Protein AF-A0A957RNC5-F1 (afdb_monomer)

Secondary structure (DSSP, 8-state):
------------------SEEGGGTEE-S-BTTTBTHHHHHHHHHHHTT-

pLDDT: mean 77.11, std 19.05, range [28.56, 95.19]

Foldseek 3Di:
DDDDDPPDPDDDDDDQPECDPVVVPRHQAADPPQGNPSVVVVCCVVVPDD

Sequence (50 aa):
MVLFRQRSAQKDIVFIKSWNEQATGHYLKPDQRWGHACLAAIHCAVMEEA

Solvent-accessible surface area (backbone atoms only — not comparable to full-atom values): 3523 Å² total; per-residue (Å²): 138,84,84,83,80,80,82,68,90,67,83,86,81,84,87,79,76,51,56,76,38,64,93,82,69,41,49,57,57,67,45,93,88,58,41,60,54,66,54,52,52,50,50,50,69,73,60,65,86,126

Structure (mmCIF, N/CA/C/O backbone):
data_AF-A0A957RNC5-F1
#
_entry.id   AF-A0A957RNC5-F1
#
loop_
_atom_site.group_PDB
_atom_site.id
_atom_site.type_symbol
_atom_site.label_atom_id
_atom_site.label_alt_id
_atom_site.label_comp_id
_atom_site.label_asym_id
_atom_site.label_entity_id
_atom_site.label_seq_id
_atom_site.pdbx_PDB_ins_code
_atom_site.Cartn_x
_atom_site.Cartn_y
_atom_site.Cartn_z
_atom_site.occupancy
_atom_site.B_iso_or_equiv
_atom_site.auth_seq_id
_atom_site.auth_comp_id
_atom_site.auth_asym_id
_atom_site.auth_atom_id
_atom_site.pdbx_PDB_model_num
ATOM 1 N N . MET A 1 1 ? -11.476 -21.208 29.760 1.00 38.12 1 MET A N 1
ATOM 2 C CA . MET A 1 1 ? -11.368 -19.735 29.739 1.00 38.12 1 MET A CA 1
ATOM 3 C C . MET A 1 1 ? -11.572 -19.294 28.301 1.00 38.12 1 MET A C 1
ATOM 5 O O . MET A 1 1 ? -10.746 -19.634 27.468 1.00 38.12 1 MET A O 1
ATOM 9 N N . VAL A 1 2 ? -12.715 -18.685 27.984 1.00 31.11 2 VAL A N 1
ATOM 10 C CA . VAL A 1 2 ? -13.055 -18.268 26.613 1.00 31.11 2 VAL A CA 1
ATOM 11 C C . VAL A 1 2 ? -12.778 -16.774 26.506 1.00 31.11 2 VAL A C 1
ATOM 13 O O . VAL A 1 2 ? -13.326 -16.001 27.288 1.00 31.11 2 VAL A O 1
ATOM 16 N N . LEU A 1 3 ? -11.904 -16.377 25.580 1.00 28.56 3 LEU A N 1
ATOM 17 C CA . LEU A 1 3 ? -11.618 -14.973 25.307 1.00 28.56 3 LEU A CA 1
ATOM 18 C C . LEU A 1 3 ? -12.584 -14.488 24.220 1.00 28.56 3 LEU A C 1
ATOM 20 O O . LEU A 1 3 ? -12.439 -14.837 23.051 1.00 28.56 3 LEU A O 1
ATOM 24 N N . PHE A 1 4 ? -13.585 -13.701 24.607 1.00 34.84 4 PHE A N 1
ATOM 25 C CA . PHE A 1 4 ? -14.428 -12.993 23.648 1.00 34.84 4 PHE A CA 1
ATOM 26 C C . PHE A 1 4 ? -13.659 -11.796 23.088 1.00 34.84 4 PHE A C 1
ATOM 28 O O . PHE A 1 4 ? -13.262 -10.899 23.831 1.00 34.84 4 PHE A O 1
ATOM 35 N N . ARG A 1 5 ? -13.468 -11.764 21.766 1.00 43.22 5 ARG A N 1
ATOM 36 C CA . ARG A 1 5 ? -12.931 -10.599 21.061 1.00 43.22 5 ARG A CA 1
ATOM 37 C C . ARG A 1 5 ? -14.104 -9.736 20.598 1.00 43.22 5 ARG A C 1
ATOM 39 O O . ARG A 1 5 ? -14.702 -10.007 19.563 1.00 43.22 5 ARG A O 1
ATOM 46 N N . GLN A 1 6 ? -14.453 -8.705 21.366 1.00 48.00 6 GLN A N 1
ATOM 47 C CA . GLN A 1 6 ? -15.305 -7.636 20.843 1.00 48.00 6 GLN A CA 1
ATOM 48 C C . GLN A 1 6 ? -14.483 -6.802 19.853 1.00 48.00 6 GLN A C 1
ATOM 50 O O . GLN A 1 6 ? -13.587 -6.066 20.259 1.00 48.00 6 GLN A O 1
ATOM 55 N N . ARG A 1 7 ? -14.792 -6.902 18.554 1.00 53.44 7 ARG A N 1
ATOM 56 C CA . ARG A 1 7 ? -14.409 -5.884 17.565 1.00 53.44 7 ARG A CA 1
ATOM 57 C C . ARG A 1 7 ? -15.287 -4.656 17.826 1.00 53.44 7 ARG A C 1
ATOM 59 O O . ARG A 1 7 ? -16.396 -4.550 17.312 1.00 53.44 7 ARG A O 1
ATOM 66 N N . SER A 1 8 ? -14.839 -3.761 18.700 1.00 54.88 8 SER A N 1
ATOM 67 C CA . SER A 1 8 ? -15.369 -2.400 18.733 1.00 54.88 8 SER A CA 1
ATOM 68 C C . SER A 1 8 ? -14.994 -1.731 17.412 1.00 54.88 8 SER A C 1
ATOM 70 O O . SER A 1 8 ? -13.853 -1.832 16.976 1.00 54.88 8 SER A O 1
ATOM 72 N N . ALA A 1 9 ? -15.964 -1.090 16.759 1.00 62.50 9 ALA A N 1
ATOM 73 C CA . ALA A 1 9 ? -15.822 -0.436 15.459 1.00 62.50 9 ALA A CA 1
ATOM 74 C C . ALA A 1 9 ? -14.962 0.846 15.534 1.00 62.50 9 ALA A C 1
ATOM 76 O O . ALA A 1 9 ? -15.397 1.932 15.148 1.00 62.50 9 ALA A O 1
ATOM 77 N N . GLN A 1 10 ? -13.755 0.748 16.095 1.00 62.00 10 GLN A N 1
ATOM 78 C CA . GLN A 1 10 ? -12.731 1.765 15.921 1.00 62.00 10 GLN A CA 1
ATOM 79 C C . GLN A 1 10 ? -12.284 1.725 14.463 1.00 62.00 10 GLN A C 1
ATOM 81 O O . GLN A 1 10 ? -12.052 0.661 13.899 1.00 62.00 10 GLN A O 1
ATOM 86 N N . LYS A 1 11 ? -12.213 2.898 13.837 1.00 66.62 11 LYS A N 1
ATOM 87 C CA . LYS A 1 11 ? -11.642 3.027 12.500 1.00 66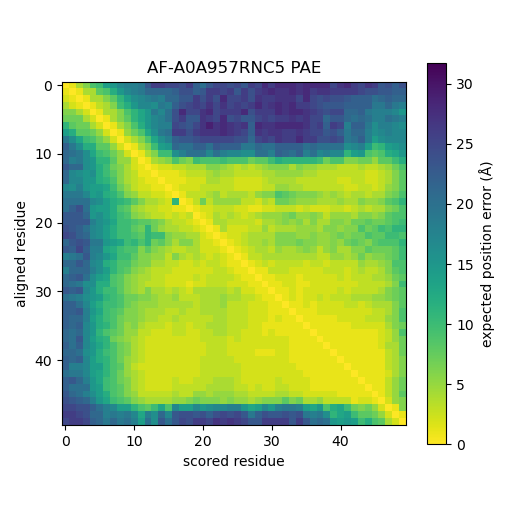.62 11 LYS A CA 1
ATOM 88 C C . LYS A 1 11 ? -10.159 2.681 12.607 1.00 66.62 11 LYS A C 1
ATOM 90 O O . LYS A 1 11 ? -9.397 3.473 13.157 1.00 66.62 11 LYS A O 1
ATOM 95 N N . ASP A 1 12 ? -9.774 1.515 12.103 1.00 77.69 12 ASP A N 1
ATOM 96 C CA . ASP A 1 12 ? -8.377 1.101 12.025 1.00 77.69 12 ASP A CA 1
ATOM 97 C C . ASP A 1 12 ? -7.677 1.954 10.953 1.00 77.69 12 ASP A C 1
ATOM 99 O O . ASP A 1 12 ? -7.834 1.742 9.751 1.00 77.69 12 ASP A O 1
ATOM 103 N N . ILE A 1 13 ? -6.961 2.996 11.387 1.00 82.69 13 ILE A N 1
ATOM 104 C CA . ILE A 1 13 ? -6.187 3.879 10.505 1.00 82.69 13 ILE A CA 1
ATOM 105 C C . ILE A 1 13 ? -4.738 3.390 10.475 1.00 82.69 13 ILE A C 1
ATOM 107 O O . ILE A 1 13 ? -4.089 3.293 11.516 1.00 82.69 13 ILE A O 1
ATOM 111 N N . VAL A 1 14 ? -4.210 3.149 9.274 1.00 84.06 14 VAL A N 1
ATOM 112 C CA . VAL A 1 14 ? -2.804 2.789 9.043 1.00 84.06 14 VAL A CA 1
ATOM 113 C C . VAL A 1 14 ? -2.095 3.934 8.320 1.00 84.06 14 VAL A C 1
ATOM 115 O O . VAL A 1 14 ? -2.596 4.457 7.327 1.00 84.06 14 VAL A O 1
ATOM 118 N N . PHE A 1 15 ? -0.908 4.312 8.800 1.00 87.88 15 PHE A N 1
ATOM 119 C CA . PHE A 1 15 ? -0.047 5.299 8.146 1.00 87.88 15 PHE A CA 1
ATOM 120 C C . PHE A 1 15 ? 1.043 4.598 7.340 1.00 87.88 15 PHE A C 1
ATOM 122 O O . PHE A 1 15 ? 1.793 3.786 7.881 1.00 87.88 15 PHE A O 1
ATOM 129 N N . ILE A 1 16 ? 1.174 4.948 6.060 1.00 87.06 16 ILE A N 1
ATOM 130 C CA . ILE A 1 16 ? 2.269 4.470 5.214 1.00 87.06 16 ILE A CA 1
ATOM 131 C C . ILE A 1 16 ? 3.314 5.572 5.093 1.00 87.06 16 ILE A C 1
ATOM 133 O O . ILE A 1 16 ? 2.998 6.720 4.767 1.00 87.06 16 ILE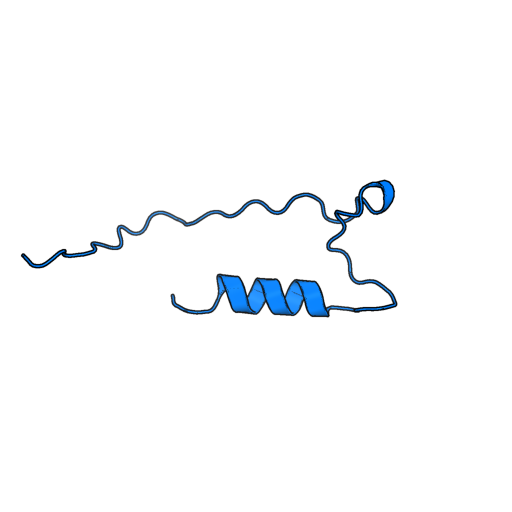 A O 1
ATOM 137 N N . LYS A 1 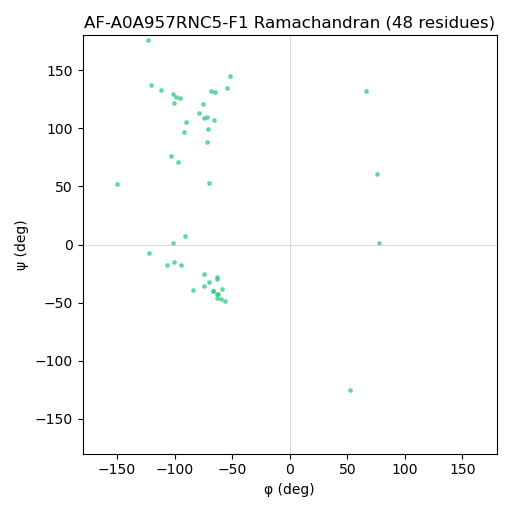17 ? 4.579 5.228 5.346 1.00 77.25 17 LYS A N 1
ATOM 138 C CA . LYS A 1 17 ? 5.67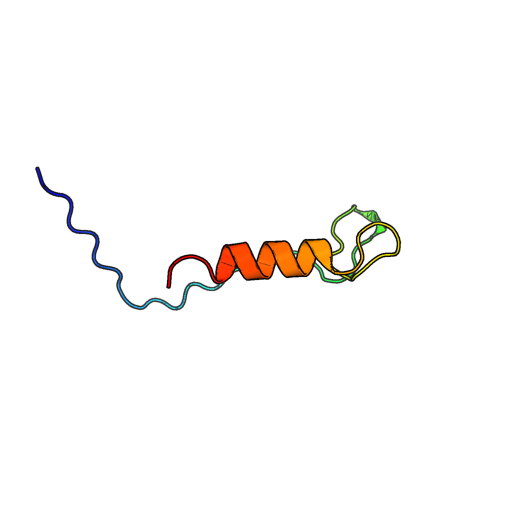5 6.175 5.186 1.00 77.25 17 LYS A CA 1
ATOM 139 C C . LYS A 1 17 ? 5.982 6.379 3.702 1.00 77.25 17 LYS A C 1
ATOM 141 O O . LYS A 1 17 ? 6.614 5.543 3.072 1.00 77.25 17 LYS A O 1
ATOM 146 N N . SER A 1 18 ? 5.608 7.572 3.247 1.00 81.75 18 SER A N 1
ATOM 147 C CA . SER A 1 18 ? 6.008 8.245 2.012 1.00 81.75 18 SER A CA 1
ATOM 148 C C . SER A 1 18 ? 5.560 7.599 0.690 1.00 81.75 18 SER A C 1
ATOM 150 O O . SER A 1 18 ? 5.751 6.421 0.411 1.00 81.75 18 SER A O 1
ATOM 152 N N . TRP A 1 19 ? 5.015 8.441 -0.190 1.00 85.81 19 TRP A N 1
ATOM 153 C CA . TRP A 1 19 ? 4.698 8.064 -1.565 1.00 85.81 19 TRP A CA 1
ATOM 154 C C . TRP A 1 19 ? 5.954 7.964 -2.451 1.00 85.81 19 TRP A C 1
ATOM 156 O O . TRP A 1 19 ? 6.030 7.097 -3.319 1.00 85.81 19 TRP A O 1
ATOM 166 N N . ASN A 1 20 ? 6.961 8.824 -2.249 1.00 84.25 20 ASN A N 1
ATOM 167 C CA . ASN A 1 20 ? 8.063 9.001 -3.204 1.00 84.25 20 ASN A CA 1
ATOM 168 C C . ASN A 1 20 ? 9.399 9.411 -2.546 1.00 84.25 20 ASN A C 1
ATOM 170 O O . ASN A 1 20 ? 10.026 10.381 -2.967 1.00 84.25 20 ASN A O 1
ATOM 174 N N . GLU A 1 21 ? 9.862 8.679 -1.532 1.00 88.00 21 GLU A N 1
ATOM 175 C CA . GLU A 1 21 ? 11.198 8.866 -0.944 1.00 88.00 21 GLU A CA 1
ATOM 176 C C . GLU A 1 21 ? 12.165 7.773 -1.418 1.00 88.00 21 GLU A C 1
ATOM 178 O O . GLU A 1 21 ? 12.512 6.823 -0.720 1.00 88.00 21 GLU A O 1
ATOM 183 N N . GLN A 1 22 ? 12.615 7.910 -2.664 1.00 80.94 22 GLN A N 1
ATOM 184 C CA . GLN A 1 22 ? 13.453 6.900 -3.313 1.00 80.94 22 GLN A CA 1
ATOM 185 C C . GLN A 1 22 ? 14.868 6.818 -2.722 1.00 80.94 22 GLN A C 1
ATOM 187 O O . GLN A 1 22 ? 15.448 5.738 -2.662 1.00 80.94 22 GLN A O 1
ATOM 192 N N . ALA A 1 23 ? 15.415 7.945 -2.257 1.00 85.50 23 ALA A N 1
ATOM 193 C CA . ALA A 1 23 ? 16.781 8.024 -1.739 1.00 85.50 23 ALA A CA 1
ATOM 194 C C . ALA A 1 23 ? 17.005 7.165 -0.481 1.00 85.50 23 ALA A C 1
ATOM 196 O O . ALA A 1 23 ? 18.115 6.700 -0.249 1.00 85.50 23 ALA A O 1
ATOM 197 N N . THR A 1 24 ? 15.953 6.932 0.311 1.00 81.00 24 THR A N 1
ATOM 198 C CA . THR A 1 24 ? 16.003 6.109 1.531 1.00 81.00 24 THR A CA 1
ATOM 199 C C . THR A 1 24 ? 15.435 4.703 1.314 1.00 81.00 24 THR A C 1
ATOM 201 O O . THR A 1 24 ? 15.368 3.921 2.258 1.00 81.00 24 THR A O 1
ATOM 204 N N . GLY A 1 25 ? 15.005 4.383 0.086 1.00 80.94 25 GLY A N 1
ATOM 205 C CA . GLY A 1 25 ? 14.324 3.131 -0.250 1.00 80.94 25 GLY A CA 1
ATOM 206 C C . GLY A 1 25 ? 12.846 3.073 0.157 1.00 80.94 25 GLY A C 1
ATOM 207 O O . GLY A 1 25 ? 12.198 2.066 -0.110 1.00 80.94 25 GLY A O 1
ATOM 208 N N . HIS A 1 26 ? 12.287 4.134 0.748 1.00 81.56 26 HIS A N 1
ATOM 209 C CA . HIS A 1 26 ? 10.882 4.205 1.164 1.00 81.56 26 HIS A CA 1
ATOM 210 C C . HIS A 1 26 ? 10.018 4.914 0.114 1.00 81.56 26 HIS A C 1
ATOM 212 O O . HIS A 1 26 ? 9.554 6.039 0.314 1.00 81.56 26 HIS A O 1
ATOM 218 N N . TYR A 1 27 ? 9.787 4.265 -1.023 1.00 86.38 27 TYR A N 1
ATOM 219 C CA . TYR A 1 27 ? 8.866 4.756 -2.046 1.00 86.38 27 TYR A CA 1
ATOM 220 C C . TYR A 1 27 ? 7.762 3.735 -2.293 1.00 86.38 27 TYR A C 1
ATOM 222 O O . TYR A 1 27 ? 8.017 2.537 -2.379 1.00 86.38 27 TYR A O 1
ATOM 230 N N . LEU A 1 28 ? 6.535 4.236 -2.411 1.00 90.00 28 LEU A N 1
ATOM 231 C CA . LEU A 1 28 ? 5.364 3.424 -2.722 1.00 90.00 28 LEU A CA 1
ATOM 232 C C . LEU A 1 28 ? 4.878 3.630 -4.161 1.00 90.00 28 LEU A C 1
ATOM 234 O O . LEU A 1 28 ? 4.113 2.814 -4.679 1.00 90.00 28 LEU A O 1
ATOM 238 N N . LYS A 1 29 ? 5.308 4.720 -4.813 1.00 91.50 29 LYS A N 1
ATOM 239 C CA . LYS A 1 29 ? 4.948 4.989 -6.203 1.00 91.50 29 LYS A CA 1
ATOM 240 C C . LYS A 1 29 ? 5.252 3.763 -7.074 1.00 91.50 29 LYS A C 1
ATOM 242 O O . LYS A 1 29 ? 6.281 3.115 -6.864 1.00 91.50 29 LYS A O 1
ATOM 247 N N . PRO A 1 30 ? 4.422 3.499 -8.090 1.00 94.00 30 PRO A N 1
ATOM 248 C CA . PRO A 1 30 ? 4.760 2.516 -9.095 1.00 94.00 30 PRO A CA 1
ATOM 249 C C . PRO A 1 30 ? 6.114 2.821 -9.733 1.00 94.00 30 PRO A C 1
ATOM 251 O O . PRO A 1 30 ? 6.408 3.967 -10.088 1.00 94.00 30 PRO A O 1
ATOM 254 N N . ASP A 1 31 ? 6.929 1.788 -9.879 1.00 91.94 31 ASP A N 1
ATOM 255 C CA . ASP A 1 31 ? 8.254 1.869 -10.481 1.00 91.94 31 ASP A CA 1
ATOM 256 C C . ASP A 1 31 ? 8.381 0.917 -11.678 1.00 91.94 31 ASP A C 1
ATOM 258 O O . ASP A 1 31 ? 7.470 0.158 -12.007 1.00 91.94 31 ASP A O 1
ATOM 262 N N . GLN A 1 32 ? 9.521 0.968 -12.362 1.00 92.69 32 GLN A N 1
ATOM 263 C CA . GLN A 1 32 ? 9.741 0.186 -13.579 1.00 92.69 32 GLN A CA 1
ATOM 264 C C . GLN A 1 32 ? 9.979 -1.311 -13.318 1.00 92.69 32 GLN A C 1
ATOM 266 O O . GLN A 1 32 ? 9.733 -2.131 -14.199 1.00 92.69 32 GLN A O 1
ATOM 271 N N . ARG A 1 33 ? 10.465 -1.679 -12.132 1.00 92.06 33 ARG A N 1
ATOM 272 C CA . ARG A 1 33 ? 10.769 -3.060 -11.750 1.00 92.06 33 ARG A CA 1
ATOM 273 C C . ARG A 1 33 ? 9.532 -3.798 -11.246 1.00 92.06 33 ARG A C 1
ATOM 275 O O . ARG A 1 33 ? 9.387 -4.978 -11.556 1.00 92.06 33 ARG A O 1
ATOM 282 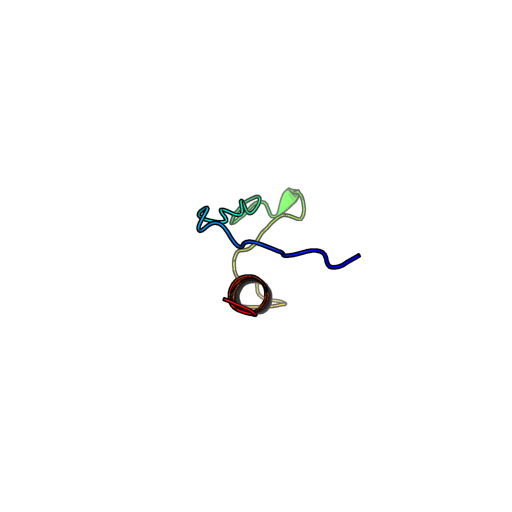N N . TRP A 1 34 ? 8.66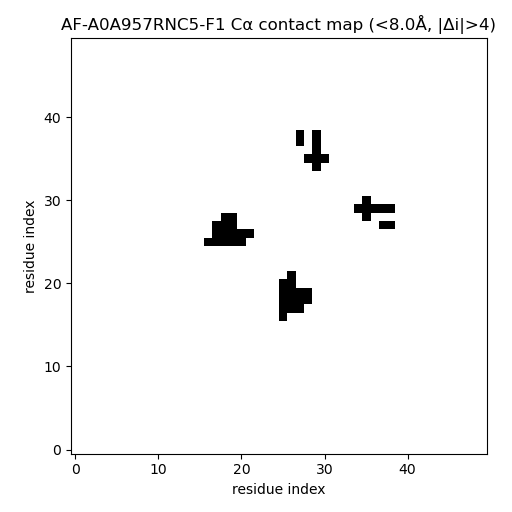4 -3.131 -10.486 1.00 91.31 34 TRP A N 1
ATOM 283 C CA . TRP A 1 34 ? 7.519 -3.779 -9.830 1.00 91.31 34 TRP A CA 1
ATOM 284 C C . TRP A 1 34 ? 6.149 -3.200 -10.190 1.00 91.31 34 TRP A C 1
ATOM 286 O O . TRP A 1 34 ? 5.129 -3.788 -9.818 1.00 91.31 34 TRP A O 1
ATOM 296 N N . GLY A 1 35 ? 6.081 -2.095 -10.935 1.00 93.75 35 GLY A N 1
ATOM 297 C CA . GLY A 1 35 ? 4.816 -1.479 -11.328 1.00 93.75 35 GLY A CA 1
ATOM 298 C C . GLY A 1 35 ? 3.917 -1.238 -10.115 1.00 93.75 35 GLY A C 1
ATOM 299 O O . GLY A 1 35 ? 4.328 -0.630 -9.136 1.00 93.75 35 GLY A O 1
ATOM 300 N N . HIS A 1 36 ? 2.690 -1.757 -10.155 1.00 95.19 36 HIS A N 1
ATOM 301 C CA . HIS A 1 36 ? 1.705 -1.588 -9.079 1.00 95.19 36 HIS A CA 1
ATOM 302 C C . HIS A 1 36 ? 1.733 -2.700 -8.015 1.00 95.19 36 HIS A C 1
ATOM 304 O O . HIS A 1 36 ? 0.857 -2.727 -7.152 1.00 95.19 36 HIS A O 1
ATOM 310 N N . ALA A 1 37 ? 2.700 -3.625 -8.042 1.00 94.56 37 ALA A N 1
ATOM 311 C CA . ALA A 1 37 ? 2.676 -4.808 -7.177 1.00 94.56 37 ALA A CA 1
ATOM 312 C C . ALA A 1 37 ? 2.646 -4.466 -5.677 1.00 94.56 37 ALA A C 1
ATOM 314 O O . ALA A 1 37 ? 1.925 -5.108 -4.917 1.00 94.56 37 ALA A O 1
ATOM 315 N N . CYS A 1 38 ? 3.368 -3.423 -5.250 1.00 90.44 38 CYS A N 1
ATOM 316 C CA . CYS A 1 38 ? 3.372 -2.991 -3.850 1.00 90.44 38 CYS A CA 1
ATOM 317 C C . CYS A 1 38 ? 2.001 -2.442 -3.412 1.00 90.44 38 CYS A C 1
ATOM 319 O O . CYS A 1 38 ? 1.511 -2.774 -2.336 1.00 90.44 38 CYS A O 1
ATOM 321 N N . LEU A 1 39 ? 1.327 -1.681 -4.281 1.00 92.88 39 LEU A N 1
ATOM 322 C CA . LEU A 1 39 ? -0.028 -1.179 -4.031 1.00 92.88 39 LEU A CA 1
ATOM 323 C C . LEU A 1 39 ? -1.059 -2.306 -3.976 1.00 92.88 39 LEU A C 1
ATOM 325 O O . LEU A 1 39 ? -1.931 -2.288 -3.114 1.00 92.88 39 LEU A O 1
ATOM 329 N N . ALA A 1 40 ? -0.937 -3.296 -4.862 1.00 94.56 40 ALA A N 1
ATOM 330 C CA . ALA A 1 40 ? -1.795 -4.475 -4.850 1.00 94.56 40 ALA A CA 1
ATOM 331 C C . ALA A 1 40 ? -1.611 -5.290 -3.561 1.00 94.56 40 ALA A C 1
ATOM 333 O O . ALA A 1 40 ? -2.595 -5.683 -2.944 1.00 94.56 40 ALA A O 1
ATOM 334 N N . ALA A 1 41 ? -0.367 -5.481 -3.109 1.00 92.38 41 ALA A N 1
ATOM 335 C CA . ALA A 1 41 ? -0.077 -6.170 -1.854 1.00 92.38 41 ALA A CA 1
ATOM 336 C C . ALA A 1 41 ? -0.660 -5.430 -0.640 1.00 92.38 41 ALA A C 1
ATOM 338 O O . ALA A 1 41 ? -1.256 -6.065 0.225 1.00 92.38 41 ALA A O 1
ATOM 339 N N . ILE A 1 42 ? -0.541 -4.097 -0.597 1.00 91.56 42 ILE A N 1
ATOM 340 C CA . ILE A 1 42 ? -1.163 -3.279 0.454 1.00 91.56 42 ILE A CA 1
ATOM 341 C C . ILE A 1 42 ? -2.681 -3.403 0.397 1.00 91.56 42 ILE A C 1
ATOM 343 O O . ILE A 1 42 ? -3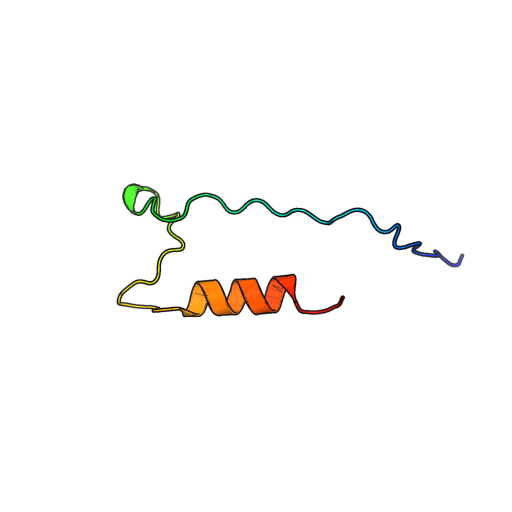.296 -3.616 1.433 1.00 91.56 42 ILE A O 1
ATOM 347 N N . HIS A 1 43 ? -3.280 -3.308 -0.792 1.00 91.44 43 HIS A N 1
ATOM 348 C CA . HIS A 1 43 ? -4.718 -3.480 -0.966 1.00 91.44 43 HIS A CA 1
ATOM 349 C C . HIS A 1 43 ? -5.183 -4.838 -0.432 1.00 91.44 43 HIS A C 1
ATOM 351 O O . HIS A 1 43 ? -6.110 -4.874 0.365 1.00 91.44 43 HIS A O 1
ATOM 357 N N . CYS A 1 44 ? -4.525 -5.942 -0.793 1.00 91.94 44 CYS A N 1
ATOM 358 C CA . CYS A 1 44 ? -4.859 -7.253 -0.232 1.00 91.94 44 CYS A CA 1
ATOM 359 C C . CYS A 1 44 ? -4.693 -7.271 1.295 1.00 91.94 44 CYS A C 1
ATOM 361 O O . CYS A 1 44 ? -5.610 -7.667 1.999 1.00 91.94 44 CYS A O 1
ATOM 363 N N . ALA A 1 45 ? -3.577 -6.758 1.819 1.00 88.94 45 ALA A N 1
ATOM 364 C CA . ALA A 1 45 ? -3.294 -6.771 3.253 1.00 88.94 45 ALA A CA 1
ATOM 365 C C . ALA A 1 45 ? -4.288 -5.957 4.102 1.00 88.94 45 ALA A C 1
ATOM 367 O O . ALA A 1 45 ? -4.487 -6.289 5.267 1.00 88.94 45 ALA A O 1
ATOM 368 N N . VAL A 1 46 ? -4.883 -4.890 3.552 1.00 87.31 46 VAL A N 1
ATOM 369 C CA . VAL A 1 46 ? -5.875 -4.064 4.269 1.00 87.31 46 VAL A CA 1
ATOM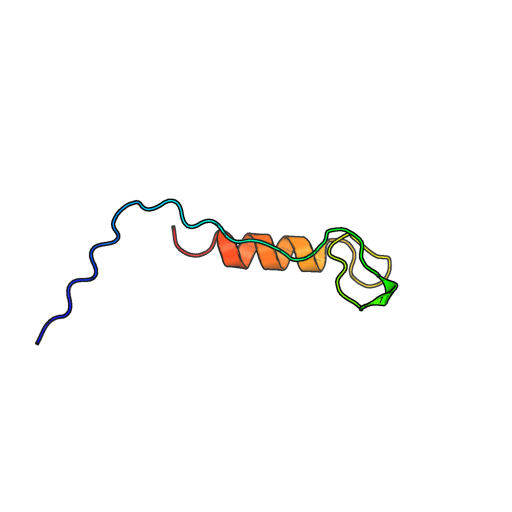 370 C C . VAL A 1 46 ? -7.321 -4.472 3.995 1.00 87.31 46 VAL A C 1
ATOM 372 O O . VAL A 1 46 ? -8.203 -4.069 4.746 1.00 87.31 46 VAL A O 1
ATOM 375 N N . MET A 1 47 ? -7.575 -5.227 2.923 1.00 83.94 47 MET A N 1
ATOM 376 C CA . MET A 1 47 ? -8.922 -5.661 2.535 1.00 83.94 47 MET A CA 1
ATOM 377 C C . MET A 1 47 ? -9.226 -7.108 2.941 1.00 83.94 47 MET A C 1
ATOM 379 O O . MET A 1 47 ? -10.391 -7.499 2.927 1.00 83.94 47 MET A O 1
ATOM 383 N N . GLU A 1 48 ? -8.220 -7.909 3.300 1.00 68.00 48 GLU A N 1
ATOM 384 C CA . GLU A 1 48 ? -8.423 -9.273 3.787 1.00 68.00 48 GLU A CA 1
ATOM 385 C C . GLU A 1 48 ? -8.863 -9.250 5.266 1.00 68.00 48 GLU A C 1
ATOM 387 O O . GLU A 1 48 ? -8.113 -8.839 6.151 1.00 68.00 48 GLU A O 1
ATOM 392 N N . GLU A 1 49 ? -10.113 -9.680 5.497 1.00 54.28 49 GLU A N 1
ATOM 393 C CA . GLU A 1 49 ? -10.841 -9.777 6.781 1.00 54.28 49 GLU A CA 1
ATOM 394 C C . GLU A 1 49 ? -11.380 -8.459 7.392 1.00 54.28 49 GLU A C 1
ATOM 396 O O . GLU A 1 49 ? -11.093 -8.122 8.554 1.00 54.28 49 GLU A O 1
ATOM 401 N N . ALA A 1 50 ? -12.270 -7.783 6.649 1.00 44.91 50 ALA A N 1
ATOM 402 C CA . ALA A 1 50 ? -13.392 -7.034 7.237 1.00 44.91 50 ALA A CA 1
ATOM 403 C C . ALA A 1 50 ? -14.588 -7.967 7.486 1.00 44.91 50 ALA A C 1
ATOM 405 O O . ALA A 1 50 ? -15.088 -8.551 6.499 1.00 44.91 50 ALA A O 1
#

Radius of gyration: 16.0 Å; Cα contacts 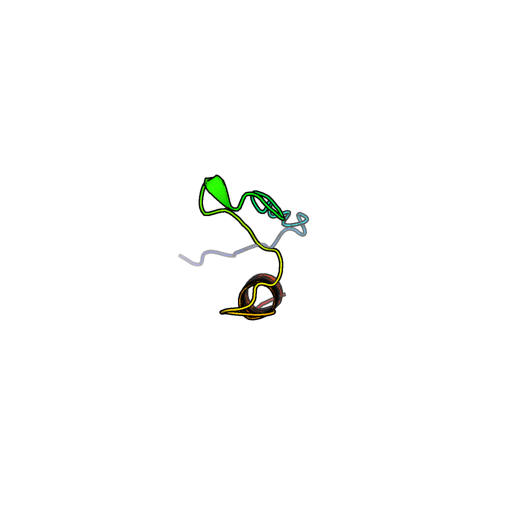(8 Å, |Δi|>4): 24; chains: 1; bounding box: 33×29×43 Å

Mean predicted aligned error: 9.31 Å